Protein AF-A0A1B6HRB3-F1 (afdb_monomer_lite)

Radius of gyration: 22.18 Å; chains: 1; bounding box: 56×39×62 Å

Foldseek 3Di:
DDPLVVQLVVQCPDDPVSNVCSVVSSVVVVVVVVVVVVVCVVVVLLVVLVVVQVVCCVPPVDDDDSVVSSVVSCVVVVVVVVPPPVVVVVVVVVVVVVVVVVVVVVVVVCVVVPDPPPD

pLDDT: mean 83.09, std 10.24, range [42.84, 96.31]

Structure (mmCIF, N/CA/C/O backbone):
data_AF-A0A1B6HRB3-F1
#
_entry.id   AF-A0A1B6HRB3-F1
#
loop_
_atom_site.group_PDB
_atom_site.id
_atom_site.type_symbol
_atom_site.label_atom_id
_atom_site.label_alt_id
_atom_site.label_comp_id
_atom_site.label_asym_id
_atom_site.label_entity_id
_atom_site.label_seq_id
_atom_site.pdbx_PDB_ins_code
_atom_site.Cartn_x
_atom_site.Cartn_y
_atom_site.Cartn_z
_atom_site.occupancy
_atom_site.B_iso_or_equiv
_atom_site.auth_seq_id
_atom_site.auth_comp_id
_atom_site.auth_asym_id
_atom_site.auth_atom_id
_atom_site.pdbx_PDB_model_num
ATOM 1 N N . MET A 1 1 ? 2.887 -5.077 -22.780 1.00 51.41 1 MET A N 1
ATOM 2 C CA . MET A 1 1 ? 2.996 -3.679 -23.220 1.00 51.41 1 MET A CA 1
ATOM 3 C C . MET A 1 1 ? 2.786 -2.811 -22.011 1.00 51.41 1 MET A C 1
ATOM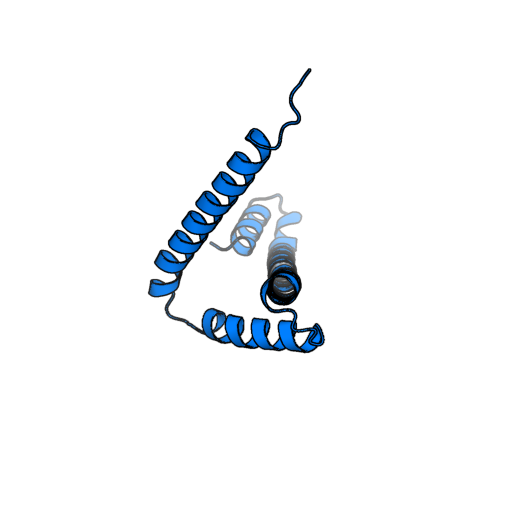 5 O O . MET A 1 1 ? 1.657 -2.535 -21.624 1.00 51.41 1 MET A O 1
ATOM 9 N N . GLU A 1 2 ? 3.890 -2.499 -21.360 1.00 76.88 2 GLU A N 1
ATOM 10 C CA . GLU A 1 2 ? 3.912 -1.584 -20.229 1.00 76.88 2 GLU A CA 1
ATOM 11 C C . GLU A 1 2 ? 3.769 -0.141 -20.731 1.00 76.88 2 GLU A C 1
ATOM 13 O O . GLU A 1 2 ? 4.109 0.156 -21.878 1.00 76.88 2 GLU A O 1
ATOM 18 N N . PHE A 1 3 ? 3.267 0.776 -19.903 1.00 80.75 3 PHE A N 1
ATOM 19 C CA . PHE A 1 3 ? 3.068 2.176 -20.304 1.00 80.75 3 PHE A CA 1
ATOM 20 C C . PHE A 1 3 ? 4.351 2.825 -20.848 1.00 80.75 3 PHE A C 1
ATOM 22 O O . PHE A 1 3 ? 4.290 3.616 -21.789 1.00 80.75 3 PHE A O 1
ATOM 29 N N . ALA A 1 4 ? 5.512 2.436 -20.316 1.00 82.69 4 ALA A N 1
ATOM 30 C CA . ALA A 1 4 ? 6.814 2.879 -20.799 1.00 82.69 4 ALA A CA 1
ATOM 31 C C . ALA A 1 4 ? 7.124 2.383 -22.228 1.00 82.69 4 ALA A C 1
ATOM 33 O O . ALA A 1 4 ? 7.649 3.146 -23.035 1.00 82.69 4 ALA A O 1
ATOM 34 N N . GLU A 1 5 ? 6.750 1.147 -22.582 1.00 79.81 5 GLU A N 1
ATOM 35 C CA . GLU A 1 5 ? 6.916 0.598 -23.941 1.00 79.81 5 GLU A CA 1
ATOM 36 C C . GLU A 1 5 ? 5.951 1.236 -24.946 1.00 79.81 5 GLU A C 1
ATOM 38 O O . GLU A 1 5 ? 6.312 1.459 -26.100 1.00 79.81 5 GLU A O 1
ATOM 43 N N . ILE A 1 6 ? 4.727 1.562 -24.516 1.00 85.69 6 ILE A N 1
ATOM 44 C CA . ILE A 1 6 ? 3.748 2.267 -25.356 1.00 85.69 6 ILE A CA 1
ATOM 45 C C . ILE A 1 6 ? 4.238 3.690 -25.641 1.00 85.69 6 ILE A C 1
ATOM 47 O O . ILE A 1 6 ? 4.182 4.142 -26.785 1.00 85.69 6 ILE A O 1
ATOM 51 N N . ALA A 1 7 ? 4.761 4.381 -24.622 1.00 81.62 7 ALA A N 1
ATOM 52 C CA . ALA A 1 7 ? 5.379 5.690 -24.791 1.00 81.62 7 ALA A CA 1
ATOM 53 C C . ALA A 1 7 ? 6.576 5.608 -25.751 1.00 81.62 7 ALA A C 1
ATOM 55 O O . ALA A 1 7 ? 6.658 6.382 -26.701 1.00 81.62 7 ALA A O 1
ATOM 56 N N . GLU A 1 8 ? 7.457 4.623 -25.570 1.00 82.31 8 GLU A N 1
ATOM 57 C CA . GLU A 1 8 ? 8.596 4.379 -26.455 1.00 82.31 8 GLU A CA 1
ATOM 58 C C . GLU A 1 8 ? 8.159 4.173 -27.920 1.00 82.31 8 GLU A C 1
ATOM 60 O O . GLU A 1 8 ? 8.642 4.861 -28.823 1.00 82.31 8 GLU A O 1
ATOM 65 N N . ALA A 1 9 ? 7.184 3.293 -28.166 1.00 80.50 9 ALA A N 1
ATOM 66 C CA . ALA A 1 9 ? 6.656 3.019 -29.502 1.00 80.50 9 ALA A CA 1
ATOM 67 C C . ALA A 1 9 ? 5.970 4.245 -30.139 1.00 80.50 9 ALA A C 1
ATOM 69 O O . ALA A 1 9 ? 6.097 4.479 -31.347 1.00 80.50 9 ALA A O 1
ATOM 70 N N . ALA A 1 10 ? 5.289 5.066 -29.333 1.00 82.19 10 ALA A N 1
ATOM 71 C CA . ALA A 1 10 ? 4.675 6.312 -29.782 1.00 82.19 10 ALA A CA 1
ATOM 72 C C . ALA A 1 10 ? 5.729 7.350 -30.209 1.00 82.19 10 ALA A C 1
ATOM 74 O O . ALA A 1 10 ? 5.597 7.958 -31.272 1.00 82.19 10 ALA A O 1
ATOM 75 N N . PHE A 1 11 ? 6.816 7.506 -29.442 1.00 77.62 11 PHE A N 1
ATOM 76 C CA . PHE A 1 11 ? 7.928 8.395 -29.801 1.00 77.62 11 PHE A CA 1
ATOM 77 C C . PHE A 1 11 ? 8.750 7.865 -30.984 1.00 77.62 11 PHE A C 1
ATOM 79 O O . PHE A 1 11 ? 9.227 8.654 -31.801 1.00 77.62 11 PHE A O 1
ATOM 86 N N . HIS A 1 12 ? 8.864 6.540 -31.131 1.00 78.62 12 HIS A N 1
ATOM 87 C CA . HIS A 1 12 ? 9.496 5.908 -32.291 1.00 78.62 12 HIS A CA 1
ATOM 88 C C . HIS A 1 12 ? 8.713 6.148 -33.593 1.00 78.62 12 HIS A C 1
ATOM 90 O O . HIS A 1 12 ? 9.300 6.312 -34.659 1.00 78.62 12 HIS A O 1
ATOM 96 N N . SER A 1 13 ? 7.384 6.218 -33.520 1.00 81.38 13 SER A N 1
ATOM 97 C CA . SER A 1 13 ? 6.521 6.474 -34.684 1.00 81.38 13 SER A CA 1
ATOM 98 C C . SER A 1 13 ? 6.457 7.961 -35.085 1.00 81.38 13 SER A C 1
ATOM 100 O O . SER A 1 13 ? 5.828 8.306 -36.084 1.00 81.38 13 SER A O 1
ATOM 102 N N . GLY A 1 14 ? 7.096 8.848 -34.313 1.00 78.81 14 GLY A N 1
ATOM 103 C CA . GLY A 1 14 ? 7.130 10.294 -34.535 1.00 78.81 14 GLY A CA 1
ATOM 104 C C . GLY A 1 14 ? 8.226 10.777 -35.505 1.00 78.81 14 GLY A C 1
ATOM 105 O O . GLY A 1 14 ? 8.955 9.981 -36.095 1.00 78.81 14 GLY A O 1
ATOM 106 N N . PRO A 1 15 ? 8.380 12.105 -35.683 1.00 78.25 15 PRO A N 1
ATOM 107 C CA . PRO A 1 15 ? 9.386 12.689 -36.576 1.00 78.25 15 PRO A CA 1
ATOM 108 C C . PRO A 1 15 ? 10.823 12.321 -36.160 1.00 78.25 15 PRO A C 1
ATOM 110 O O . PRO A 1 15 ? 11.128 12.227 -34.974 1.00 78.25 15 PRO A O 1
ATOM 113 N N . VAL A 1 16 ? 11.740 12.208 -37.132 1.00 72.94 16 VAL A N 1
ATOM 114 C CA . VAL A 1 16 ? 13.126 11.686 -36.982 1.00 72.94 16 VAL A CA 1
ATOM 115 C C . VAL A 1 16 ? 13.929 12.324 -35.831 1.00 72.94 16 VAL A C 1
ATOM 117 O O . VAL A 1 16 ? 14.799 11.695 -35.235 1.00 72.94 16 VAL A O 1
ATOM 120 N N . LYS A 1 17 ? 13.630 13.580 -35.473 1.00 70.94 17 LYS A N 1
ATOM 121 C CA . LYS A 1 17 ? 14.271 14.286 -34.348 1.00 70.94 17 LYS A CA 1
ATOM 122 C C . LYS A 1 17 ? 13.830 13.761 -32.973 1.00 70.94 17 LYS A C 1
ATOM 124 O O . LYS A 1 17 ? 14.644 13.751 -32.054 1.00 70.94 17 LYS A O 1
ATOM 129 N N . LEU A 1 18 ? 12.573 13.334 -32.831 1.00 68.69 18 LEU A N 1
ATOM 130 C CA . LEU A 1 18 ? 12.003 12.817 -31.580 1.00 68.69 18 LEU A CA 1
ATOM 131 C C . LEU A 1 18 ? 12.388 11.352 -31.324 1.00 68.69 18 LEU A C 1
ATOM 133 O O . LEU A 1 18 ? 12.546 10.975 -30.168 1.00 68.69 18 LEU A O 1
ATOM 137 N N . GLN A 1 19 ? 12.644 10.569 -32.378 1.00 72.56 19 GLN A N 1
ATOM 138 C CA . GLN A 1 19 ? 13.062 9.160 -32.280 1.00 72.56 19 GLN A CA 1
ATOM 139 C C . GLN A 1 19 ? 14.365 8.955 -31.481 1.00 72.56 19 GLN A C 1
ATOM 141 O O . GLN A 1 19 ? 14.585 7.901 -30.892 1.00 72.56 19 GLN A O 1
ATOM 146 N N . ARG A 1 20 ? 15.239 9.970 -31.411 1.00 71.06 20 ARG A N 1
ATOM 147 C CA . ARG A 1 20 ? 16.457 9.928 -30.577 1.00 71.06 20 ARG A CA 1
ATOM 148 C C . ARG A 1 20 ? 16.174 9.997 -29.075 1.00 71.06 20 ARG A C 1
ATOM 150 O O . ARG A 1 20 ? 16.991 9.527 -28.291 1.00 71.06 20 ARG A O 1
ATOM 157 N N . TYR A 1 21 ? 15.041 10.573 -28.675 1.00 75.81 21 TYR A N 1
ATOM 158 C CA . TYR A 1 21 ? 14.644 10.721 -27.270 1.00 75.81 21 TYR A CA 1
ATOM 159 C C . TYR A 1 21 ? 13.773 9.565 -26.775 1.00 75.81 21 TYR A C 1
ATOM 161 O O . TYR A 1 21 ? 13.422 9.523 -25.600 1.00 75.81 21 TYR A O 1
ATOM 169 N N . THR A 1 22 ? 13.457 8.607 -27.643 1.00 76.31 22 THR A N 1
ATOM 170 C CA . THR A 1 22 ? 12.592 7.460 -27.362 1.00 76.31 22 THR A CA 1
ATOM 171 C C . THR A 1 22 ? 13.041 6.651 -26.136 1.00 76.31 22 THR A C 1
ATOM 173 O O . THR A 1 22 ? 12.227 6.369 -25.258 1.00 76.31 22 THR A O 1
ATOM 176 N N . ALA A 1 23 ? 14.345 6.383 -25.996 1.00 78.69 23 ALA A N 1
ATOM 177 C CA . ALA A 1 23 ? 14.887 5.696 -24.820 1.00 78.69 23 ALA A CA 1
ATOM 178 C C . ALA A 1 23 ? 14.774 6.534 -23.530 1.00 78.69 23 ALA A C 1
ATOM 180 O O . ALA A 1 23 ? 14.484 5.995 -22.464 1.00 78.69 23 ALA A O 1
ATOM 181 N N . LEU A 1 24 ? 14.956 7.858 -23.618 1.00 82.44 24 LEU A N 1
ATOM 182 C CA . LEU A 1 24 ? 14.795 8.754 -22.467 1.00 82.44 24 LEU A CA 1
ATOM 183 C C . LEU A 1 24 ? 13.327 8.851 -22.037 1.00 82.44 24 LEU A C 1
ATOM 185 O O . LEU A 1 24 ? 13.044 8.830 -20.844 1.00 82.44 24 LEU A O 1
ATOM 189 N N . ALA A 1 25 ? 12.392 8.896 -22.988 1.00 82.19 25 ALA A N 1
ATOM 190 C CA . ALA A 1 25 ? 10.959 8.912 -22.705 1.00 82.19 25 ALA A CA 1
ATOM 191 C C . ALA A 1 25 ? 10.512 7.650 -21.953 1.00 82.19 25 ALA A C 1
ATOM 193 O O . ALA A 1 25 ? 9.770 7.758 -20.977 1.00 82.19 25 ALA A O 1
ATOM 194 N N . LYS A 1 26 ? 11.020 6.472 -22.343 1.00 84.06 26 LYS A N 1
ATOM 195 C CA . LYS A 1 26 ? 10.768 5.214 -21.626 1.00 84.06 26 LYS A CA 1
ATOM 196 C C . LYS A 1 26 ? 11.194 5.306 -20.160 1.00 84.06 26 LYS A C 1
ATOM 198 O O . LYS A 1 26 ? 10.391 5.032 -19.274 1.00 84.06 26 LYS A O 1
ATOM 203 N N . VAL A 1 27 ? 12.433 5.740 -19.912 1.00 87.88 27 VAL A N 1
ATOM 204 C CA . VAL A 1 27 ? 12.994 5.863 -18.555 1.00 87.88 27 VAL A CA 1
ATOM 205 C C . VAL A 1 27 ? 12.210 6.873 -17.718 1.00 87.88 27 VAL A C 1
ATOM 207 O O . VAL A 1 27 ? 11.913 6.606 -16.560 1.00 87.88 27 VAL A O 1
ATOM 210 N N . VAL A 1 28 ? 11.828 8.016 -18.291 1.00 90.56 28 VAL A N 1
ATOM 211 C CA . VAL A 1 28 ? 11.045 9.037 -17.577 1.00 90.56 28 VAL A CA 1
ATOM 212 C C . VAL A 1 28 ? 9.676 8.501 -17.163 1.00 90.56 28 VAL A C 1
ATOM 214 O O . VAL A 1 28 ? 9.250 8.745 -16.035 1.00 90.56 28 VAL A O 1
ATOM 217 N N . VAL A 1 29 ? 8.991 7.771 -18.047 1.00 90.12 29 VAL A N 1
ATOM 218 C CA . VAL A 1 29 ? 7.677 7.183 -17.748 1.00 90.12 29 VAL A CA 1
ATOM 219 C C . VAL A 1 29 ? 7.796 6.112 -16.669 1.00 90.12 29 VAL A C 1
ATOM 221 O O . VAL A 1 29 ? 7.032 6.149 -15.709 1.00 90.12 29 VAL A O 1
ATOM 224 N N . ASP A 1 30 ? 8.773 5.215 -16.780 1.00 90.50 30 ASP A N 1
ATOM 225 C CA . ASP A 1 30 ? 9.002 4.151 -15.800 1.00 90.50 30 ASP A CA 1
ATOM 226 C C . ASP A 1 30 ? 9.339 4.717 -14.407 1.00 90.50 30 ASP A C 1
ATOM 228 O O . ASP A 1 30 ? 8.689 4.401 -13.412 1.00 90.50 30 ASP A O 1
ATOM 232 N N . VAL A 1 31 ? 10.257 5.688 -14.337 1.00 93.19 31 VAL A N 1
ATOM 233 C CA . VAL A 1 31 ? 10.608 6.373 -13.080 1.00 93.19 31 VAL A CA 1
ATOM 234 C C . VAL A 1 31 ? 9.407 7.117 -12.492 1.00 93.19 31 VAL A C 1
ATOM 236 O O . VAL A 1 31 ? 9.189 7.077 -11.282 1.00 93.19 31 VAL A O 1
ATOM 239 N N . SER A 1 32 ? 8.603 7.776 -13.328 1.00 92.88 32 SER A N 1
ATOM 240 C CA . SER A 1 32 ? 7.414 8.505 -12.869 1.00 92.88 32 SER A CA 1
ATOM 241 C C . SER A 1 32 ? 6.351 7.560 -12.308 1.00 92.88 32 SER A C 1
ATOM 243 O O . SER A 1 32 ? 5.758 7.852 -11.269 1.00 92.88 32 SER A O 1
ATOM 245 N N . LEU A 1 33 ? 6.139 6.410 -12.956 1.00 92.25 33 LEU A N 1
ATOM 246 C CA . LEU A 1 33 ? 5.255 5.361 -12.454 1.00 92.25 33 LEU A CA 1
ATOM 247 C C . LEU A 1 33 ? 5.785 4.812 -11.135 1.00 92.25 33 LEU A C 1
ATOM 249 O O . LEU A 1 33 ? 5.036 4.758 -10.163 1.00 92.25 33 LEU A O 1
ATOM 253 N N . PHE A 1 34 ? 7.074 4.481 -11.062 1.00 92.88 34 PHE A N 1
ATOM 254 C CA . PHE A 1 34 ? 7.690 3.982 -9.840 1.00 92.88 34 PHE A CA 1
ATOM 255 C C . PHE A 1 34 ? 7.515 4.957 -8.668 1.00 92.88 34 PHE A C 1
ATOM 257 O O . PHE A 1 34 ? 7.055 4.556 -7.600 1.00 92.88 34 PHE A O 1
ATOM 264 N N . ILE A 1 35 ? 7.807 6.246 -8.871 1.00 95.81 35 ILE A N 1
ATOM 265 C CA . ILE A 1 35 ? 7.643 7.286 -7.845 1.00 95.81 35 ILE A CA 1
ATOM 266 C C . ILE A 1 35 ? 6.169 7.430 -7.439 1.00 95.81 35 ILE A C 1
ATOM 268 O O . ILE A 1 35 ? 5.872 7.506 -6.245 1.00 95.81 35 ILE A O 1
ATOM 272 N N . GLY A 1 36 ? 5.245 7.439 -8.405 1.00 94.19 36 GLY A N 1
ATOM 273 C CA . GLY A 1 36 ? 3.809 7.566 -8.149 1.00 94.19 36 GLY A CA 1
ATOM 274 C C . GLY A 1 36 ? 3.248 6.403 -7.331 1.00 94.19 36 GLY A C 1
ATOM 275 O O . GLY A 1 36 ? 2.590 6.617 -6.308 1.00 94.19 36 GLY A O 1
ATOM 276 N N . TRP A 1 37 ? 3.559 5.169 -7.729 1.00 90.75 37 TRP A N 1
ATOM 277 C CA . TRP A 1 37 ? 3.150 3.968 -7.000 1.00 90.75 37 TRP A CA 1
ATOM 278 C C . TRP A 1 37 ? 3.790 3.908 -5.612 1.00 90.75 37 TRP A C 1
ATOM 280 O O . TRP A 1 37 ? 3.091 3.676 -4.628 1.00 90.75 37 TRP A O 1
ATOM 290 N N . TYR A 1 38 ? 5.090 4.194 -5.505 1.00 92.81 38 TYR A N 1
ATOM 291 C CA . TYR A 1 38 ? 5.800 4.200 -4.227 1.00 92.81 38 TYR A CA 1
ATOM 292 C C . TYR A 1 38 ? 5.221 5.227 -3.244 1.00 92.81 38 TYR A C 1
ATOM 294 O O . TYR A 1 38 ? 4.946 4.900 -2.088 1.00 92.81 38 TYR A O 1
ATOM 302 N N . SER A 1 39 ? 4.984 6.458 -3.706 1.00 94.31 39 SER A N 1
ATOM 303 C CA . SER A 1 39 ? 4.397 7.522 -2.886 1.00 94.31 39 SER A CA 1
ATOM 304 C C . SER A 1 39 ? 2.988 7.161 -2.421 1.00 94.31 39 SER A C 1
ATOM 306 O O . SER A 1 39 ? 2.671 7.319 -1.240 1.00 94.31 39 SER A O 1
ATOM 308 N N . THR A 1 40 ? 2.175 6.599 -3.319 1.00 93.50 40 THR A N 1
ATOM 309 C CA . THR A 1 40 ? 0.816 6.159 -2.992 1.00 93.50 40 THR A CA 1
ATOM 310 C C . THR A 1 40 ? 0.839 5.102 -1.893 1.00 93.50 40 THR A C 1
ATOM 312 O O . THR A 1 40 ? 0.125 5.242 -0.905 1.00 93.50 40 THR A O 1
ATOM 315 N N . CYS A 1 41 ? 1.710 4.093 -1.995 1.00 90.38 41 CYS A N 1
ATOM 316 C CA . CYS A 1 41 ? 1.845 3.058 -0.969 1.00 90.38 41 CYS A CA 1
ATOM 317 C C . CYS A 1 41 ? 2.221 3.638 0.403 1.00 90.38 41 CYS A C 1
ATOM 319 O O . CYS A 1 41 ? 1.628 3.259 1.412 1.00 90.38 41 CYS A O 1
ATOM 321 N N . MET A 1 42 ? 3.170 4.578 0.447 1.00 91.88 42 MET A N 1
ATOM 322 C CA . MET A 1 42 ? 3.619 5.196 1.700 1.00 91.88 42 MET A CA 1
ATOM 323 C C . MET A 1 42 ? 2.501 5.976 2.394 1.00 91.88 42 MET A C 1
ATOM 325 O O . MET A 1 42 ? 2.256 5.788 3.585 1.00 91.88 42 MET A O 1
ATOM 329 N N . VAL A 1 43 ? 1.796 6.829 1.649 1.00 94.81 43 VAL A N 1
ATOM 330 C CA . VAL A 1 43 ? 0.705 7.639 2.208 1.00 94.81 43 VAL A CA 1
ATOM 331 C C . VAL A 1 43 ? -0.484 6.760 2.597 1.00 94.81 43 VAL A C 1
ATOM 333 O O . VAL A 1 43 ? -1.093 6.989 3.639 1.00 94.81 43 VAL A O 1
ATOM 336 N N . TYR A 1 44 ? -0.788 5.723 1.815 1.00 92.56 44 TYR A N 1
ATOM 337 C CA . TYR A 1 44 ? -1.923 4.837 2.070 1.00 92.56 44 TYR A CA 1
ATOM 338 C C . TYR A 1 44 ? -1.776 4.048 3.377 1.00 92.56 44 TYR A C 1
ATOM 340 O O . TYR A 1 44 ? -2.730 3.948 4.146 1.00 92.56 44 TYR A O 1
ATOM 348 N N . VAL A 1 45 ? -0.572 3.549 3.680 1.00 92.38 45 VAL A N 1
ATOM 349 C CA . VAL A 1 45 ? -0.299 2.846 4.946 1.00 92.38 45 VAL A CA 1
ATOM 350 C C . VAL A 1 45 ? -0.496 3.768 6.151 1.00 92.38 45 VAL A C 1
ATOM 352 O O . VAL A 1 45 ? -1.126 3.370 7.130 1.00 92.38 45 VAL A O 1
ATOM 355 N N . VAL A 1 46 ? 0.001 5.008 6.079 1.00 93.12 46 VAL A N 1
ATOM 356 C CA . VAL A 1 46 ? -0.180 5.995 7.158 1.00 93.12 46 VAL A CA 1
ATOM 357 C C . VAL A 1 46 ? -1.653 6.366 7.307 1.00 93.12 46 VAL A C 1
ATOM 359 O O . VAL A 1 46 ? -2.155 6.419 8.426 1.00 93.12 46 VAL A O 1
ATOM 362 N N . PHE A 1 47 ? -2.359 6.564 6.194 1.00 93.25 47 PHE A N 1
ATOM 363 C CA . PHE A 1 47 ? -3.781 6.888 6.200 1.00 93.25 47 PHE A CA 1
ATOM 364 C C . PHE A 1 47 ? -4.615 5.794 6.878 1.00 93.25 47 PHE A C 1
ATOM 366 O O . PHE A 1 47 ? -5.387 6.095 7.785 1.00 93.25 47 PHE A O 1
ATOM 373 N N . ILE A 1 48 ? -4.401 4.523 6.514 1.00 91.62 48 ILE A N 1
ATOM 374 C CA . ILE A 1 48 ? -5.079 3.387 7.158 1.00 91.62 48 ILE A CA 1
ATOM 375 C C . ILE A 1 48 ? -4.774 3.351 8.657 1.00 91.62 48 ILE A C 1
ATOM 377 O O . ILE A 1 48 ? -5.688 3.176 9.459 1.00 91.62 48 ILE A O 1
ATOM 381 N N . ALA A 1 49 ? -3.511 3.539 9.046 1.00 91.94 49 ALA A N 1
ATOM 382 C CA . ALA A 1 49 ? -3.122 3.534 10.451 1.00 91.94 49 ALA A CA 1
ATOM 383 C C . ALA A 1 49 ? -3.829 4.640 11.252 1.00 91.94 49 ALA A C 1
ATOM 385 O O . ALA A 1 49 ? -4.307 4.383 12.355 1.00 91.94 49 ALA A O 1
ATOM 386 N N . SER A 1 50 ? -3.941 5.847 10.690 1.00 91.44 50 SER A N 1
ATOM 387 C CA . SER A 1 50 ? -4.668 6.954 11.317 1.00 91.44 50 SER A CA 1
ATOM 388 C C . SER A 1 50 ? -6.171 6.690 11.410 1.00 91.44 50 SER A C 1
ATOM 390 O O . SER A 1 50 ? -6.764 6.963 12.450 1.00 91.44 50 SER A O 1
ATOM 392 N N . SER A 1 51 ? -6.793 6.122 10.373 1.00 90.38 51 SER A N 1
ATOM 393 C CA . SER A 1 51 ? -8.208 5.730 10.432 1.00 90.38 51 SER A CA 1
ATOM 394 C C . SER A 1 51 ? -8.458 4.645 11.482 1.00 90.38 51 SER A C 1
ATOM 396 O O . SER A 1 51 ? -9.430 4.725 12.226 1.00 90.38 51 SER A O 1
ATOM 398 N N . LEU A 1 52 ? -7.567 3.654 11.590 1.00 88.56 52 LEU A N 1
ATOM 399 C CA . LEU A 1 52 ? -7.658 2.616 12.619 1.00 88.56 52 LEU A CA 1
ATOM 400 C C . LEU A 1 52 ? -7.493 3.189 14.026 1.00 88.56 52 LEU A C 1
ATOM 402 O O . LEU A 1 52 ? -8.229 2.779 14.919 1.00 88.56 52 LEU A O 1
ATOM 406 N N . GLN A 1 53 ? -6.572 4.137 14.224 1.00 88.31 53 GLN A N 1
ATOM 407 C CA . GLN A 1 53 ? -6.419 4.819 15.508 1.00 88.31 53 GLN A CA 1
ATOM 408 C C . GLN A 1 53 ? -7.729 5.502 15.919 1.00 88.31 53 GLN A C 1
ATOM 410 O O . GLN A 1 53 ? -8.201 5.257 17.020 1.00 88.31 53 GLN A O 1
ATOM 415 N N . GLN A 1 54 ? -8.357 6.273 15.024 1.00 87.94 54 GLN A N 1
ATOM 416 C CA . GLN A 1 54 ? -9.621 6.964 15.320 1.00 87.94 54 GLN A CA 1
ATOM 417 C C . GLN A 1 54 ? -10.737 5.996 15.734 1.00 87.94 54 GLN A C 1
ATOM 419 O O . GLN A 1 54 ? -11.469 6.263 16.683 1.00 87.94 54 GLN A O 1
ATOM 424 N N . VAL A 1 55 ? -10.856 4.860 15.040 1.00 87.81 55 VAL A N 1
ATOM 425 C CA . VAL A 1 55 ? -11.866 3.839 15.356 1.00 87.81 55 VAL A CA 1
ATOM 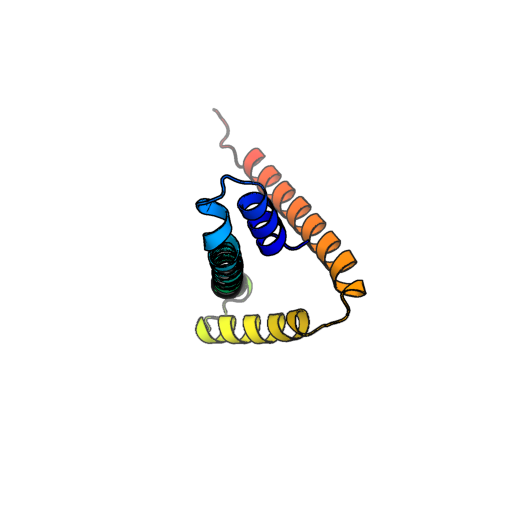426 C C . VAL A 1 55 ? -11.567 3.159 16.694 1.00 87.81 55 VAL A C 1
ATOM 428 O O . VAL A 1 55 ? -12.469 2.978 17.504 1.00 87.81 55 VAL A O 1
ATOM 431 N N . LEU A 1 56 ? -10.308 2.796 16.950 1.00 85.62 56 LEU A N 1
ATOM 432 C CA . LEU A 1 56 ? -9.915 2.090 18.173 1.00 85.62 56 LEU A CA 1
ATOM 433 C C . LEU A 1 56 ? -9.950 2.991 19.412 1.00 85.62 56 LEU A C 1
ATOM 435 O O . LEU A 1 56 ? -10.322 2.526 20.486 1.00 85.62 56 LEU A O 1
ATOM 439 N N . GLU A 1 57 ? -9.597 4.268 19.280 1.00 85.75 57 GLU A N 1
ATOM 440 C CA . GLU A 1 57 ? -9.728 5.249 20.361 1.00 85.75 57 GLU A CA 1
ATOM 441 C C . GLU A 1 57 ? -11.198 5.499 20.706 1.00 85.75 57 GLU A C 1
ATOM 443 O O . GLU A 1 57 ? -11.542 5.554 21.884 1.00 85.75 57 GLU A O 1
ATOM 448 N N . TYR A 1 58 ? -12.072 5.585 19.697 1.00 82.00 58 TYR A N 1
ATOM 449 C CA . TYR A 1 58 ? -13.506 5.785 19.906 1.00 82.00 58 TYR A CA 1
ATOM 450 C C . TYR A 1 58 ? -14.192 4.573 20.557 1.00 82.00 58 TYR A C 1
ATOM 452 O O . TYR A 1 58 ? -14.996 4.749 21.468 1.00 82.00 58 TYR A O 1
ATOM 460 N N . ASP A 1 59 ? -13.873 3.355 20.108 1.00 79.50 59 ASP A N 1
ATOM 461 C CA . ASP A 1 59 ? -14.587 2.136 20.521 1.00 79.50 59 ASP A CA 1
ATOM 462 C C . ASP A 1 59 ? -13.972 1.469 21.770 1.00 79.50 59 ASP A C 1
ATOM 464 O O . ASP A 1 59 ? -14.691 0.958 22.627 1.00 79.50 59 ASP A O 1
ATOM 468 N N . PHE A 1 60 ? -12.639 1.510 21.918 1.00 75.50 60 PHE A N 1
ATOM 469 C CA . PHE A 1 60 ? -11.913 0.821 22.998 1.00 75.50 60 PHE A CA 1
ATOM 470 C C . PHE A 1 60 ? -11.244 1.756 24.016 1.00 75.50 60 PHE A C 1
ATOM 472 O O . PHE A 1 60 ? -10.772 1.273 25.046 1.00 75.50 60 PHE A O 1
ATOM 479 N N . GLY A 1 61 ? -11.169 3.069 23.761 1.00 73.44 61 GLY A N 1
ATOM 480 C CA . GLY A 1 61 ? -10.551 4.038 24.680 1.00 73.44 61 GLY A CA 1
ATOM 481 C C . GLY A 1 61 ? -9.051 3.819 24.920 1.00 73.44 61 GLY A C 1
ATOM 482 O O . GLY A 1 61 ? -8.511 4.260 25.934 1.00 73.44 61 GLY A O 1
ATOM 483 N N . ILE A 1 62 ? -8.371 3.095 24.026 1.00 71.38 62 ILE A N 1
ATOM 484 C CA . ILE A 1 62 ? -6.939 2.801 24.136 1.00 71.38 62 ILE A CA 1
ATOM 485 C C . ILE A 1 62 ? -6.151 3.940 23.481 1.00 71.38 62 ILE A C 1
ATOM 487 O O . ILE A 1 62 ? -6.004 3.976 22.263 1.00 71.38 62 ILE A O 1
ATOM 491 N N . GLU A 1 63 ? -5.606 4.848 24.290 1.00 67.50 63 GLU A N 1
ATOM 492 C CA . GLU A 1 63 ? -4.685 5.893 23.829 1.00 67.50 63 GLU A CA 1
ATOM 493 C C . GLU A 1 63 ? -3.263 5.322 23.697 1.00 67.50 63 GLU A C 1
ATOM 495 O O . GLU A 1 63 ? -2.470 5.302 24.642 1.00 67.50 63 GLU A O 1
ATOM 500 N N . MET A 1 64 ? -2.922 4.814 22.512 1.00 72.06 64 MET A N 1
ATOM 501 C CA . MET A 1 64 ? -1.552 4.409 22.182 1.00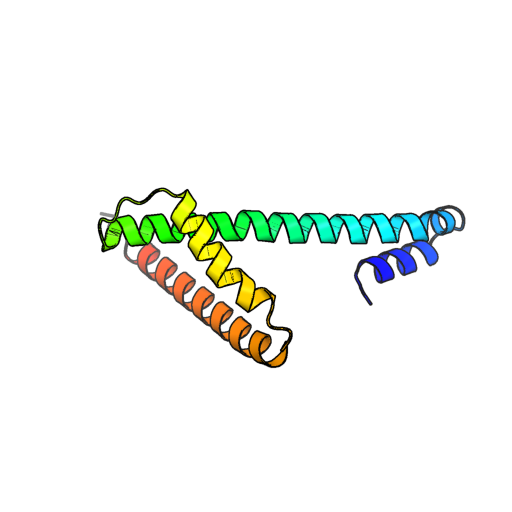 72.06 64 MET A CA 1
ATOM 502 C C . MET A 1 64 ? -0.889 5.405 21.228 1.00 72.06 64 MET A C 1
ATOM 504 O O . MET A 1 64 ? -1.529 6.122 20.467 1.00 72.06 64 MET A O 1
ATOM 508 N N . ASN A 1 65 ? 0.445 5.433 21.225 1.00 79.00 65 ASN A N 1
ATOM 509 C CA . ASN A 1 65 ? 1.194 6.264 20.285 1.00 79.00 65 ASN A CA 1
ATOM 510 C C . ASN A 1 65 ? 0.903 5.859 18.826 1.00 79.00 65 ASN A C 1
ATOM 512 O O . ASN A 1 65 ? 1.114 4.701 18.463 1.00 79.00 65 ASN A O 1
ATOM 516 N N . ILE A 1 66 ? 0.578 6.833 17.962 1.00 80.56 66 ILE A N 1
ATOM 517 C CA . ILE A 1 66 ? 0.364 6.670 16.502 1.00 80.56 66 ILE A CA 1
ATOM 518 C C . ILE A 1 66 ? 1.439 5.808 15.816 1.00 80.56 66 ILE A C 1
ATOM 520 O O . ILE A 1 66 ? 1.158 5.023 14.912 1.00 80.56 66 ILE A O 1
ATOM 524 N N . ARG A 1 67 ? 2.693 5.897 16.279 1.00 85.00 67 ARG A N 1
ATOM 525 C CA . ARG A 1 67 ? 3.824 5.119 15.744 1.00 85.00 67 ARG A CA 1
ATOM 526 C C . ARG A 1 67 ? 3.602 3.606 15.839 1.00 85.00 67 ARG A C 1
ATOM 528 O O . ARG A 1 67 ? 4.037 2.883 14.948 1.00 85.00 67 ARG A O 1
ATOM 535 N N . LEU A 1 68 ? 2.929 3.133 16.889 1.00 85.88 68 LEU A N 1
ATOM 536 C CA . LEU A 1 68 ? 2.615 1.715 17.074 1.00 85.88 68 LEU A CA 1
ATOM 537 C C . LEU A 1 68 ? 1.503 1.259 16.123 1.00 85.88 68 LEU A C 1
ATOM 539 O O . LEU A 1 68 ? 1.622 0.181 15.545 1.00 85.88 68 LEU A O 1
ATOM 543 N N . TYR A 1 69 ? 0.493 2.097 15.873 1.00 85.56 69 TYR A N 1
ATOM 544 C CA . TYR A 1 69 ? -0.546 1.818 14.874 1.00 85.56 69 TYR A CA 1
ATOM 545 C C . TYR A 1 69 ? 0.028 1.733 13.455 1.00 85.56 69 TYR A C 1
ATOM 547 O O . TYR A 1 69 ? -0.321 0.825 12.697 1.00 85.56 69 TYR A O 1
ATOM 555 N N . ILE A 1 70 ? 0.961 2.629 13.108 1.00 88.12 70 ILE A N 1
ATOM 556 C CA . ILE A 1 70 ? 1.663 2.594 11.815 1.00 88.12 70 ILE A CA 1
ATOM 557 C C . ILE A 1 70 ? 2.509 1.323 11.696 1.00 88.12 70 ILE A C 1
ATOM 559 O O . ILE A 1 70 ? 2.461 0.656 10.662 1.00 88.12 70 ILE A O 1
ATOM 563 N N . LEU A 1 71 ? 3.256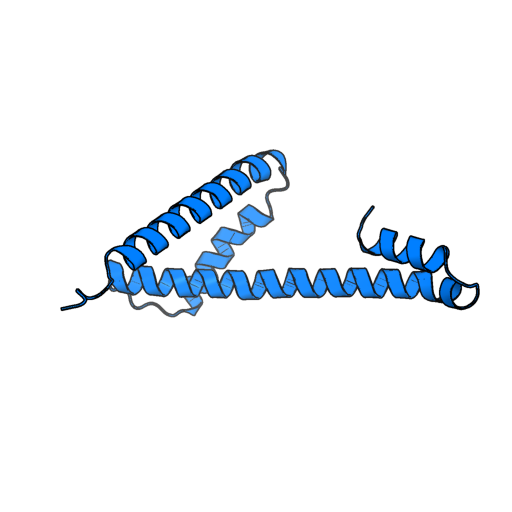 0.954 12.744 1.00 90.25 71 LEU A N 1
ATOM 564 C CA . LEU A 1 71 ? 4.064 -0.267 12.748 1.00 90.25 71 LEU A CA 1
ATOM 565 C C . LEU A 1 71 ? 3.185 -1.509 12.560 1.00 90.25 71 LEU A C 1
ATOM 567 O O . LEU A 1 71 ? 3.480 -2.337 11.703 1.00 90.25 71 LEU A O 1
ATOM 571 N N . PHE A 1 72 ? 2.086 -1.613 13.307 1.00 88.94 72 PHE A N 1
ATOM 572 C CA . PHE A 1 72 ? 1.161 -2.741 13.218 1.00 88.94 72 PHE A CA 1
ATOM 573 C C . PHE A 1 72 ? 0.518 -2.846 11.830 1.00 88.94 72 PHE A C 1
ATOM 575 O O . PHE A 1 72 ? 0.536 -3.912 11.216 1.00 88.94 72 PHE A O 1
ATOM 582 N N . THR A 1 73 ? 0.037 -1.722 11.291 1.00 89.69 73 THR A N 1
ATOM 583 C CA . THR A 1 73 ? -0.525 -1.650 9.932 1.00 89.69 73 THR A CA 1
ATOM 584 C C . THR A 1 73 ? 0.510 -2.066 8.887 1.00 89.69 73 THR A C 1
ATOM 586 O O . THR A 1 73 ? 0.215 -2.868 8.006 1.00 89.69 73 THR A O 1
ATOM 589 N N . THR A 1 74 ? 1.751 -1.591 9.008 1.00 88.94 74 THR A N 1
ATOM 590 C CA . THR A 1 74 ? 2.840 -1.945 8.086 1.00 88.94 74 THR A CA 1
ATOM 591 C C . THR A 1 74 ? 3.170 -3.436 8.155 1.00 88.94 74 THR A C 1
ATOM 593 O O . THR A 1 74 ? 3.296 -4.086 7.118 1.00 88.94 74 THR A O 1
ATOM 596 N N . VAL A 1 75 ? 3.265 -4.000 9.364 1.00 90.88 75 VAL A N 1
ATOM 597 C CA . VAL A 1 75 ? 3.511 -5.434 9.588 1.00 90.88 75 VAL A CA 1
ATOM 598 C C . VAL A 1 75 ? 2.384 -6.289 9.011 1.00 90.88 75 VAL A C 1
ATOM 600 O O . VAL A 1 75 ? 2.660 -7.360 8.484 1.00 90.88 75 VAL A O 1
ATOM 603 N N . PHE A 1 76 ? 1.137 -5.821 9.059 1.00 88.56 76 PHE A N 1
ATOM 604 C CA . PHE A 1 76 ? -0.004 -6.520 8.470 1.00 88.56 76 PHE A CA 1
ATOM 605 C C . PHE A 1 76 ? -0.028 -6.439 6.933 1.00 88.56 76 PHE A C 1
ATOM 607 O O . PHE A 1 76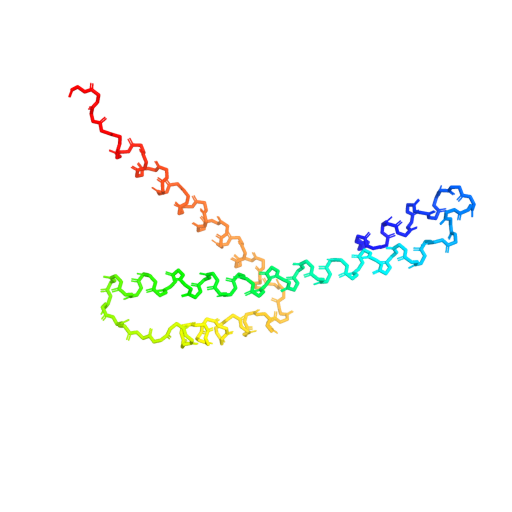 ? -0.313 -7.430 6.262 1.00 88.56 76 PHE A O 1
ATOM 614 N N . VAL A 1 77 ? 0.310 -5.281 6.357 1.00 86.25 77 VAL A N 1
ATOM 615 C CA . VAL A 1 77 ? 0.285 -5.047 4.900 1.00 86.25 77 VAL A CA 1
ATOM 616 C C . VAL A 1 77 ? 1.472 -5.705 4.180 1.00 86.25 77 VAL A C 1
ATOM 618 O O . VAL A 1 77 ? 1.315 -6.204 3.065 1.00 86.25 77 VAL A O 1
ATOM 621 N N . LEU A 1 78 ? 2.650 -5.771 4.810 1.00 87.31 78 LEU A N 1
ATOM 622 C CA . LEU A 1 78 ? 3.861 -6.385 4.246 1.00 87.31 78 LEU A CA 1
ATOM 623 C C . LEU A 1 78 ? 3.682 -7.829 3.727 1.00 87.31 78 LEU A C 1
ATOM 625 O O . LEU A 1 78 ? 4.041 -8.079 2.575 1.00 87.31 78 LEU A O 1
ATOM 629 N N . PRO A 1 79 ? 3.141 -8.793 4.498 1.00 82.88 79 PRO A N 1
ATOM 630 C CA . PRO A 1 79 ? 2.966 -10.168 4.031 1.00 82.88 79 PRO A CA 1
ATOM 631 C C . PRO A 1 79 ? 1.947 -10.273 2.892 1.00 82.88 79 PRO A C 1
ATOM 633 O O . PRO A 1 79 ? 2.127 -11.102 2.002 1.00 82.88 79 PRO A O 1
ATOM 636 N N . ILE A 1 80 ? 0.928 -9.407 2.864 1.00 79.19 80 ILE A N 1
ATOM 637 C CA . ILE A 1 80 ? -0.036 -9.327 1.756 1.00 79.19 80 ILE A CA 1
ATOM 638 C C . ILE A 1 80 ? 0.677 -8.873 0.475 1.00 79.19 80 ILE A C 1
ATOM 640 O O . ILE A 1 80 ? 0.460 -9.455 -0.585 1.00 79.19 80 ILE A O 1
ATOM 644 N N . GLY A 1 81 ? 1.585 -7.898 0.581 1.00 74.00 81 GLY A N 1
ATOM 645 C CA . GLY A 1 81 ? 2.436 -7.462 -0.531 1.00 74.00 81 GLY A CA 1
ATOM 646 C C . GLY A 1 81 ? 3.490 -8.493 -0.960 1.00 74.00 81 GLY A C 1
ATOM 647 O O . GLY A 1 81 ? 3.903 -8.501 -2.117 1.00 74.00 81 GLY A O 1
ATOM 648 N N . LEU A 1 82 ? 3.912 -9.385 -0.056 1.00 73.94 82 LEU A N 1
ATOM 649 C CA . LEU A 1 82 ? 4.906 -10.428 -0.337 1.00 73.94 82 LEU A CA 1
ATOM 650 C C . LEU A 1 82 ? 4.294 -11.695 -0.962 1.00 73.94 82 LEU A C 1
ATOM 652 O O . LEU A 1 82 ? 5.012 -12.519 -1.539 1.00 73.94 82 LEU A O 1
ATOM 656 N N . ILE A 1 83 ? 2.970 -11.868 -0.876 1.00 72.50 83 ILE A N 1
ATOM 657 C CA . ILE A 1 83 ? 2.262 -12.991 -1.492 1.00 72.50 83 ILE A CA 1
ATOM 658 C C . ILE A 1 83 ? 2.356 -12.879 -3.018 1.00 72.50 83 ILE A C 1
ATOM 660 O O . ILE A 1 83 ? 1.636 -12.151 -3.692 1.00 72.50 83 ILE A O 1
ATOM 664 N N . ARG A 1 84 ? 3.251 -13.692 -3.581 1.00 60.66 84 ARG A N 1
ATOM 665 C CA . ARG A 1 84 ? 3.490 -13.821 -5.026 1.00 60.66 84 ARG A CA 1
ATOM 666 C C . ARG A 1 84 ? 2.393 -14.612 -5.755 1.00 60.66 84 ARG A C 1
ATOM 668 O O . ARG A 1 84 ? 2.415 -14.728 -6.978 1.00 60.66 84 ARG A O 1
ATOM 675 N N . ASN A 1 85 ? 1.424 -15.161 -5.017 1.00 66.19 85 ASN A N 1
ATOM 676 C CA . ASN A 1 85 ? 0.281 -15.873 -5.581 1.00 66.19 85 ASN A CA 1
ATOM 677 C C . ASN A 1 85 ? -0.817 -14.886 -6.003 1.00 66.19 85 ASN A C 1
ATOM 679 O O . ASN A 1 85 ? -1.823 -14.715 -5.315 1.00 66.19 85 ASN A O 1
ATOM 683 N N . LEU A 1 86 ? -0.652 -14.302 -7.194 1.00 63.91 86 LEU A N 1
ATOM 684 C CA . LEU A 1 86 ? -1.634 -13.428 -7.859 1.00 63.91 86 LEU A CA 1
ATOM 685 C C . LEU A 1 86 ? -3.052 -14.036 -7.927 1.00 63.91 86 LEU A C 1
ATOM 687 O O . LEU A 1 86 ? -4.036 -13.307 -8.006 1.00 63.91 86 LEU A O 1
ATOM 691 N N . LYS A 1 87 ? -3.177 -15.369 -7.842 1.00 69.69 87 LYS A N 1
ATOM 692 C CA . LYS A 1 87 ? -4.460 -16.085 -7.885 1.00 69.69 87 LYS A CA 1
ATOM 693 C C . LYS A 1 87 ? -5.369 -15.809 -6.679 1.00 69.69 87 LYS A C 1
ATOM 695 O O . LYS A 1 87 ? -6.583 -15.850 -6.841 1.00 69.69 87 LYS A O 1
ATOM 700 N N . TYR 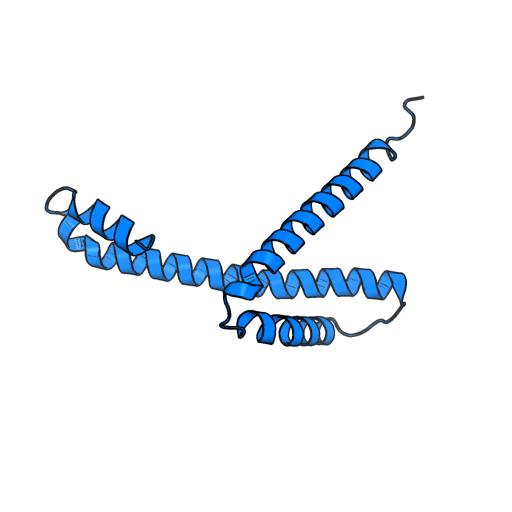A 1 88 ? -4.813 -15.508 -5.503 1.00 74.56 88 TYR A N 1
ATOM 701 C CA . TYR A 1 88 ? -5.605 -15.122 -4.323 1.00 74.56 88 TYR A CA 1
ATOM 702 C C . TYR A 1 88 ? -5.892 -13.620 -4.274 1.00 74.56 88 TYR A C 1
ATOM 704 O O . TYR A 1 88 ? -6.881 -13.200 -3.678 1.00 74.56 88 TYR A O 1
ATOM 712 N N . LEU A 1 89 ? -5.066 -12.812 -4.940 1.00 76.69 89 LEU A N 1
ATOM 713 C CA . LEU A 1 89 ? -5.204 -11.360 -4.932 1.00 76.69 89 LEU A CA 1
ATOM 714 C C . LEU A 1 89 ? -6.423 -10.892 -5.737 1.00 76.69 89 LEU A C 1
ATOM 716 O O . LEU A 1 89 ? -7.080 -9.933 -5.347 1.00 76.69 89 LEU A O 1
ATOM 720 N N . VAL A 1 90 ? -6.765 -11.597 -6.821 1.00 80.75 90 VAL A N 1
ATOM 721 C CA . VAL A 1 90 ? -7.941 -11.292 -7.654 1.00 80.75 90 VAL A CA 1
ATOM 722 C C . VAL A 1 90 ? -9.263 -11.409 -6.875 1.00 80.75 90 VAL A C 1
ATOM 724 O O . VAL A 1 90 ? -9.967 -10.403 -6.789 1.00 80.75 90 VAL A O 1
ATOM 727 N N . PRO A 1 91 ? -9.616 -12.560 -6.259 1.00 82.31 91 PRO A N 1
ATOM 728 C CA . PRO A 1 91 ? -10.855 -12.662 -5.484 1.00 82.31 91 PRO A CA 1
ATOM 729 C C . PRO A 1 91 ? -10.848 -11.754 -4.242 1.00 82.31 91 PRO A C 1
ATOM 731 O O . PRO A 1 91 ? -11.888 -11.227 -3.847 1.00 82.31 91 PRO A O 1
ATOM 734 N N . PHE A 1 92 ? -9.677 -11.514 -3.645 1.00 84.75 92 PHE A N 1
ATOM 735 C CA . PHE A 1 92 ? -9.535 -10.579 -2.530 1.00 84.75 92 PHE A CA 1
ATOM 736 C C . PHE A 1 92 ? -9.797 -9.123 -2.947 1.00 84.75 92 PHE A C 1
ATOM 738 O O . PHE A 1 92 ? -10.506 -8.398 -2.255 1.00 84.75 92 PHE A O 1
ATOM 745 N N . SER A 1 93 ? -9.293 -8.699 -4.108 1.00 88.44 93 SER A N 1
ATOM 746 C CA . SER A 1 93 ? -9.548 -7.364 -4.654 1.00 88.44 93 SER A CA 1
ATOM 747 C C . SER A 1 93 ? -11.030 -7.158 -4.956 1.00 88.44 93 SER A C 1
ATOM 749 O O . SER A 1 93 ? -11.585 -6.123 -4.591 1.00 88.44 93 SER A O 1
ATOM 751 N N . THR A 1 94 ? -11.708 -8.159 -5.528 1.00 90.12 94 THR A N 1
ATOM 752 C CA . THR A 1 94 ? -13.161 -8.075 -5.737 1.00 90.12 94 THR A CA 1
ATOM 753 C C . THR A 1 94 ? -13.921 -7.954 -4.421 1.00 90.12 94 THR A C 1
ATOM 755 O O . THR A 1 94 ? -14.836 -7.141 -4.331 1.00 90.12 94 THR A O 1
ATOM 758 N N . LEU A 1 95 ? -13.506 -8.682 -3.377 1.00 92.62 95 LEU A N 1
ATOM 759 C CA . LEU A 1 95 ? -14.098 -8.560 -2.045 1.00 92.62 95 LEU A CA 1
ATOM 760 C C . LEU A 1 95 ? -13.914 -7.143 -1.482 1.00 92.62 95 LEU A C 1
ATOM 762 O O . LEU A 1 95 ? -14.866 -6.566 -0.964 1.00 92.62 95 LEU A O 1
ATOM 766 N N . ALA A 1 96 ? -12.719 -6.562 -1.626 1.00 89.88 96 ALA A N 1
ATOM 767 C CA . ALA A 1 96 ? -12.440 -5.197 -1.192 1.00 89.88 96 ALA A CA 1
ATOM 768 C C . ALA A 1 96 ? -13.302 -4.167 -1.941 1.00 89.88 96 ALA A C 1
ATOM 770 O O . ALA A 1 96 ? -13.849 -3.263 -1.319 1.00 89.88 96 ALA A O 1
ATOM 771 N N . ILE A 1 97 ? -13.488 -4.322 -3.256 1.00 93.69 97 ILE A N 1
ATOM 772 C CA . ILE A 1 97 ? -14.361 -3.450 -4.058 1.00 93.69 97 ILE A CA 1
ATOM 773 C C . ILE A 1 97 ? -15.823 -3.582 -3.613 1.00 93.69 97 ILE A C 1
ATOM 775 O O . ILE A 1 97 ? -16.513 -2.572 -3.468 1.00 93.69 97 ILE A O 1
ATOM 779 N N . CYS A 1 98 ? -16.299 -4.801 -3.345 1.00 95.88 98 CYS A N 1
ATOM 780 C CA . CYS A 1 98 ? -17.635 -5.018 -2.792 1.00 95.88 98 CYS A CA 1
ATOM 781 C C . CYS A 1 98 ? -17.787 -4.340 -1.426 1.00 95.88 98 CYS A C 1
ATOM 783 O O . CYS A 1 98 ? -18.764 -3.628 -1.214 1.00 95.88 98 CYS A O 1
ATOM 785 N N . ALA A 1 99 ? -16.809 -4.499 -0.532 1.00 94.19 99 ALA A N 1
ATOM 786 C CA . ALA A 1 99 ? -16.810 -3.844 0.772 1.00 94.19 99 ALA A CA 1
ATOM 787 C C . ALA A 1 99 ? -16.824 -2.314 0.633 1.00 94.19 99 ALA A C 1
ATOM 789 O O . ALA A 1 99 ? -17.663 -1.665 1.245 1.00 94.19 99 ALA A O 1
ATOM 790 N N . LEU A 1 100 ? -15.984 -1.738 -0.235 1.00 94.25 100 LEU A N 1
ATOM 791 C CA . LEU A 1 100 ? -15.988 -0.302 -0.537 1.00 94.25 100 LEU A CA 1
ATOM 792 C C . LEU A 1 100 ? -17.351 0.172 -1.051 1.00 94.25 100 LEU A C 1
ATOM 794 O O . LEU A 1 100 ? -17.830 1.226 -0.642 1.00 94.25 100 LEU A O 1
ATOM 798 N N . THR A 1 101 ? -17.991 -0.619 -1.913 1.00 96.31 101 THR A N 1
ATOM 799 C CA . THR A 1 101 ? -19.320 -0.307 -2.457 1.00 96.31 101 THR A CA 1
ATOM 800 C C . THR A 1 101 ? -20.377 -0.300 -1.353 1.00 96.31 101 THR A C 1
ATOM 802 O O . THR A 1 101 ? -21.182 0.626 -1.278 1.00 96.31 101 THR A O 1
ATOM 805 N N . VAL A 1 102 ? -20.351 -1.294 -0.461 1.00 96.31 102 VAL A N 1
ATOM 806 C CA . VAL A 1 102 ? -21.272 -1.390 0.682 1.00 96.31 102 VAL A CA 1
ATOM 807 C C . VAL A 1 102 ? -21.047 -0.242 1.666 1.00 96.31 102 VAL A C 1
ATOM 809 O O . VAL A 1 102 ? -22.009 0.424 2.036 1.00 96.31 102 VAL A O 1
ATOM 812 N N . SER A 1 103 ? -19.797 0.045 2.040 1.00 91.44 103 SER A N 1
ATOM 813 C CA . SER A 1 103 ? -19.457 1.157 2.936 1.00 91.44 103 SER A CA 1
ATOM 814 C C . SER A 1 103 ? -19.889 2.501 2.356 1.00 91.44 103 SER A C 1
ATOM 816 O O . SER A 1 103 ? -20.434 3.340 3.065 1.00 91.44 103 SER A O 1
ATOM 818 N N . CYS A 1 104 ? -19.696 2.702 1.052 1.00 94.25 104 CYS A N 1
ATOM 819 C CA . CYS A 1 104 ? -20.151 3.904 0.366 1.00 94.25 104 CYS A CA 1
ATOM 820 C C . CYS A 1 104 ? -21.685 4.016 0.388 1.00 94.25 104 CYS A C 1
ATOM 822 O O . CYS A 1 104 ? -22.215 5.074 0.721 1.00 94.25 104 CYS A O 1
ATOM 824 N N . GLY A 1 105 ? -22.400 2.916 0.126 1.00 94.69 105 GLY A N 1
ATOM 825 C CA . GLY A 1 105 ? -23.857 2.857 0.249 1.00 94.69 105 GLY A CA 1
ATOM 826 C C . GLY A 1 105 ? -24.356 3.168 1.664 1.00 94.69 105 GLY A C 1
ATOM 827 O O . GLY A 1 105 ? -25.328 3.902 1.816 1.00 94.69 105 GLY A O 1
ATOM 828 N N . TYR A 1 106 ? -23.661 2.674 2.692 1.00 92.75 106 TYR A N 1
ATOM 829 C CA . TYR A 1 106 ? -23.965 2.976 4.092 1.00 92.75 106 TYR A CA 1
ATOM 830 C C . TYR A 1 106 ? -23.797 4.468 4.408 1.00 92.75 106 TYR A C 1
ATOM 832 O O . TYR A 1 106 ? -24.699 5.084 4.967 1.00 92.75 106 TYR A O 1
ATOM 840 N N . VAL A 1 107 ? -22.687 5.079 3.980 1.00 91.88 107 VAL A N 1
ATOM 841 C CA . VAL A 1 107 ? -22.472 6.526 4.149 1.00 91.88 107 VAL A CA 1
ATOM 842 C C . VAL A 1 107 ? -23.567 7.329 3.443 1.00 91.88 107 VAL A C 1
ATOM 844 O O . VAL A 1 107 ? -24.089 8.283 4.014 1.00 91.88 107 VAL A O 1
ATOM 847 N N . PHE A 1 108 ? -23.964 6.937 2.229 1.00 90.88 108 PHE A N 1
ATOM 848 C CA . PHE A 1 108 ? -25.076 7.591 1.538 1.00 90.88 108 PHE A CA 1
ATOM 849 C C . PHE A 1 108 ? -26.398 7.458 2.297 1.00 90.88 108 PHE A C 1
ATOM 851 O O . PHE A 1 108 ? -27.119 8.445 2.412 1.00 90.88 108 PHE A O 1
ATOM 858 N N . TYR A 1 109 ? -26.709 6.276 2.831 1.00 90.19 109 TYR A N 1
ATOM 859 C CA . TYR A 1 109 ? -27.912 6.059 3.634 1.00 90.19 109 TYR A CA 1
ATOM 860 C C . TYR A 1 109 ? -27.972 7.012 4.838 1.00 90.19 109 TYR A C 1
ATOM 862 O O . TYR A 1 109 ? -28.978 7.698 5.016 1.00 90.19 109 TYR A O 1
ATOM 870 N N . GLU A 1 110 ? -26.875 7.135 5.591 1.00 86.31 110 GLU A N 1
ATOM 871 C CA . GLU A 1 110 ? -26.771 8.064 6.724 1.00 86.31 110 GLU A CA 1
ATOM 872 C C . GLU A 1 110 ? -26.943 9.529 6.294 1.00 86.31 110 GLU A C 1
ATOM 874 O O . GLU A 1 110 ? -27.667 10.283 6.941 1.00 86.31 110 GLU A O 1
ATOM 879 N N . ILE A 1 111 ? -26.354 9.941 5.165 1.00 87.31 111 ILE A N 1
ATOM 880 C CA . ILE A 1 111 ? -26.506 11.310 4.640 1.00 87.31 111 ILE A CA 1
ATOM 881 C C . ILE A 1 111 ? -27.975 11.630 4.318 1.00 87.31 111 ILE A C 1
ATOM 883 O O . ILE A 1 111 ? -28.435 12.739 4.589 1.00 87.31 111 ILE A O 1
ATOM 887 N N . PHE A 1 112 ? -28.724 10.681 3.749 1.00 81.94 112 PHE A N 1
ATOM 888 C CA . PHE A 1 112 ? -30.134 10.895 3.410 1.00 81.94 112 PHE A CA 1
ATOM 889 C C . PHE A 1 112 ? -31.069 10.847 4.626 1.00 81.94 112 PHE A C 1
ATOM 891 O O . PHE A 1 112 ? -32.139 11.452 4.576 1.00 81.94 112 PHE A O 1
ATOM 898 N N . GLN A 1 113 ? -30.684 10.173 5.714 1.00 72.94 113 GLN A N 1
ATOM 899 C CA . GLN A 1 113 ? -31.462 10.140 6.959 1.00 72.94 113 GLN A CA 1
ATOM 900 C C . GLN A 1 113 ? -31.107 11.261 7.940 1.00 72.94 113 GLN A C 1
ATOM 902 O O . GLN A 1 113 ? -31.965 11.693 8.704 1.00 72.94 113 GLN A O 1
ATOM 907 N N . GLY A 1 114 ? -29.875 11.768 7.892 1.00 65.00 114 GLY A N 1
ATOM 908 C CA . GLY A 1 114 ? -29.387 12.870 8.722 1.00 65.00 114 GLY A CA 1
ATOM 909 C C . GLY A 1 114 ? -29.763 14.271 8.226 1.00 65.00 114 GLY A C 1
ATOM 910 O O . GLY A 1 114 ? -29.234 15.254 8.747 1.00 65.00 114 GLY A O 1
ATOM 911 N N . LEU A 1 115 ? -30.639 14.398 7.220 1.00 62.88 115 LEU A N 1
ATOM 912 C CA . LEU A 1 115 ? -31.104 15.703 6.749 1.00 62.88 115 LEU A CA 1
ATOM 913 C C . LEU A 1 115 ? -32.013 16.323 7.830 1.00 62.88 115 LEU A C 1
ATOM 915 O O . LEU A 1 115 ? -33.017 15.700 8.187 1.00 62.88 115 LEU A O 1
ATOM 919 N N . PRO A 1 116 ? -31.697 17.519 8.372 1.00 64.00 116 PRO A N 1
ATOM 920 C CA . PRO A 1 116 ? -32.570 18.164 9.344 1.00 64.00 116 PRO A CA 1
ATOM 921 C C . PRO A 1 116 ? -33.970 18.316 8.732 1.00 64.00 116 PRO A C 1
ATOM 923 O O . PRO A 1 116 ? -34.069 18.645 7.543 1.00 64.00 116 PRO A O 1
ATOM 926 N N . PRO A 1 117 ? -35.052 18.063 9.495 1.00 61.84 117 PRO A N 1
ATOM 927 C CA . PRO A 1 117 ? -36.395 18.283 8.988 1.00 61.84 117 PRO A CA 1
ATOM 928 C C . PRO A 1 117 ? -36.490 19.735 8.519 1.00 61.84 117 PRO A C 1
ATOM 930 O O . PRO A 1 117 ? -36.193 20.664 9.266 1.00 61.84 117 PRO A O 1
ATOM 933 N N . VAL A 1 118 ? -36.850 19.921 7.251 1.00 62.47 118 VAL A N 1
ATOM 934 C CA . VAL A 1 118 ? -37.152 21.235 6.681 1.00 62.47 118 VAL A CA 1
ATOM 935 C C . VAL A 1 118 ? -38.506 21.704 7.222 1.00 62.47 118 VAL A C 1
ATOM 937 O O . VAL A 1 118 ? -39.510 21.648 6.518 1.00 62.47 118 VAL A O 1
ATOM 940 N N . LEU A 1 119 ? -38.554 22.084 8.503 1.00 42.84 119 LEU A N 1
ATOM 941 C CA . LEU A 1 119 ? -39.693 22.756 9.134 1.00 42.84 119 LEU A CA 1
ATOM 942 C C . LEU A 1 119 ? -39.280 23.497 10.407 1.00 42.84 119 LEU A C 1
ATOM 944 O O . LEU A 1 119 ? -38.759 22.836 11.332 1.00 42.84 119 LEU A O 1
#

Secondary structure (DSSP, 8-state):
--HHHHHHHHHHTS-TTTGGGHHHHHHHHHHHHHHHHHHHHHHHHHHHHHHHHHHHHHHH-----HHHHHHHHHHHHHHHHH---HHHHHHHHHHHHHHHHHHHHHHHHHHHHSSPP--

Sequence (119 aa):
MEFAEIAEAAFHSGPVKLQRYTALAKVVVDVSLFIGWYSTCMVYVVFIASSLQQVLEYDFGIEMNIRLYILFTTVFVLPIGLIRNLKYLVPFSTLAICALTVSCGYVFYEIFQGLPPVL

InterPro domains:
  IPR013057 Amino acid transporter, transmembrane domain [PF01490] (24-109)

Organism: NCBI:txid320908